Protein AF-A0AA45XR64-F1 (afdb_monomer)

Mean predicted aligned error: 21.66 Å

Radius of gyration: 37.08 Å; Cα contacts (8 Å, |Δi|>4): 61; chains: 1; bounding box: 99×30×112 Å

pLDDT: mean 70.77, std 19.97, range [34.47, 96.5]

Secondary structure (DSSP, 8-state):
-----------------S-------TT--HHHHHHHHHHHHHHHHHHHTSPPHHHHHHHHHHHHHHTT--HHHHHT---------------------PPP-EE-SS-TT-EE-SSSSPPHHHHHHHHTT--GGGGBPTTSS-------------------

Solvent-accessible surface area (backbone atoms only — not comparable to full-atom values): 11061 Å² total; per-residue (Å²): 137,90,87,84,86,83,83,85,90,85,77,85,94,75,86,79,96,68,81,81,79,82,75,77,65,89,84,49,50,74,69,52,48,52,51,49,52,53,52,51,49,52,51,48,50,58,62,66,70,48,76,57,66,69,60,55,50,51,52,52,44,55,50,29,48,75,74,74,40,54,56,64,72,74,71,58,70,82,82,80,73,92,72,76,95,71,73,76,81,71,75,83,67,69,83,66,86,68,65,62,40,30,40,41,89,92,41,85,84,49,64,38,53,86,69,81,81,81,53,68,73,60,52,52,44,40,73,72,74,42,60,75,74,80,28,45,42,90,91,74,68,84,80,83,77,75,69,85,74,83,85,75,77,89,85,89,87,81,92,132

Foldseek 3Di:
DDDDDDDDDDDDPDDDDPPPPDDPPVPDDPVRVVVVVVVVVVVVCVVVPDDPPVVVVVVVQVVCVVVVHGVCVVVDDDDPDDDDDDPDDPPPPDPPPQDFQFADPVDRVDTHSPDDDDDPRLVVVVVVVDDSLVRGDPPRDDPPPPDPDPPDDDDDDDDD

Structure (mmCIF, N/CA/C/O backbone):
data_AF-A0AA45XR64-F1
#
_entry.id   AF-A0AA45XR64-F1
#
loop_
_atom_site.group_PDB
_atom_site.id
_atom_site.type_symbol
_atom_site.label_atom_id
_atom_site.label_alt_id
_atom_site.label_comp_id
_atom_site.label_asym_id
_atom_site.label_entity_id
_atom_site.label_seq_id
_atom_site.pdbx_PDB_ins_code
_atom_site.Cartn_x
_atom_site.Cartn_y
_atom_site.Cartn_z
_atom_site.occupancy
_atom_site.B_iso_or_equiv
_atom_site.auth_seq_id
_atom_site.auth_comp_id
_atom_site.auth_asym_id
_atom_site.auth_atom_id
_atom_site.pdbx_PDB_model_num
ATOM 1 N N . MET A 1 1 ? -6.797 -12.768 -57.123 1.00 40.56 1 MET A N 1
ATOM 2 C CA . MET A 1 1 ? -5.920 -11.772 -56.473 1.00 40.56 1 MET A CA 1
ATOM 3 C C . MET A 1 1 ? -6.693 -11.170 -55.313 1.00 40.56 1 MET A C 1
ATOM 5 O O . MET A 1 1 ? -7.805 -10.713 -55.535 1.00 40.56 1 MET A O 1
ATOM 9 N N . ALA A 1 2 ? -6.176 -11.290 -54.094 1.00 41.59 2 ALA A N 1
ATOM 10 C CA . ALA A 1 2 ? -6.809 -10.785 -52.882 1.00 41.59 2 ALA A CA 1
ATOM 11 C C . ALA A 1 2 ? -6.479 -9.300 -52.686 1.00 41.59 2 ALA A C 1
ATOM 13 O O . ALA A 1 2 ? -5.317 -8.932 -52.817 1.00 41.59 2 ALA A O 1
ATOM 14 N N . ASP A 1 3 ? -7.470 -8.498 -52.305 1.00 41.78 3 ASP A N 1
ATOM 15 C CA . ASP A 1 3 ? -7.241 -7.233 -51.611 1.00 41.78 3 ASP A CA 1
ATOM 16 C C . ASP A 1 3 ? -8.189 -7.177 -50.401 1.00 41.78 3 ASP A C 1
ATOM 18 O O . ASP A 1 3 ? -9.406 -7.346 -50.525 1.00 41.78 3 ASP A O 1
ATOM 22 N N . ARG A 1 4 ? -7.603 -7.085 -49.207 1.00 46.38 4 ARG A N 1
ATOM 23 C CA . ARG A 1 4 ? -8.269 -7.032 -47.901 1.00 46.38 4 ARG A CA 1
ATOM 24 C C . ARG A 1 4 ? -7.510 -6.047 -47.018 1.00 46.38 4 ARG A C 1
ATOM 26 O O . ARG A 1 4 ? -6.315 -6.215 -46.807 1.00 46.38 4 ARG A O 1
ATOM 33 N N . GLY A 1 5 ? -8.275 -5.182 -46.352 1.00 43.31 5 GLY A N 1
ATOM 34 C CA . GLY A 1 5 ? -7.855 -4.377 -45.201 1.00 43.31 5 GLY A CA 1
ATOM 35 C C . GLY A 1 5 ? -7.500 -2.955 -45.621 1.00 43.31 5 GLY A C 1
ATOM 36 O O . GLY A 1 5 ? -6.757 -2.766 -46.563 1.00 43.31 5 GLY A O 1
ATOM 37 N N . ILE A 1 6 ? -7.987 -1.898 -44.972 1.00 47.50 6 ILE A N 1
ATOM 38 C CA . ILE A 1 6 ? -7.920 -1.709 -43.521 1.00 47.50 6 ILE A CA 1
ATOM 39 C C . ILE A 1 6 ? -9.147 -0.921 -43.021 1.00 47.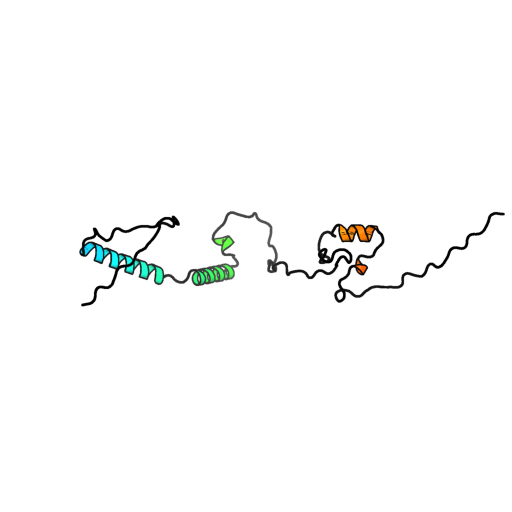50 6 ILE A C 1
ATOM 41 O O . ILE A 1 6 ? -9.486 0.146 -43.529 1.00 47.50 6 ILE A O 1
ATOM 45 N N . HIS A 1 7 ? -9.803 -1.457 -41.989 1.00 42.22 7 HIS A N 1
ATOM 46 C CA . HIS A 1 7 ? -10.858 -0.801 -41.218 1.00 42.22 7 HIS A CA 1
ATOM 47 C C . HIS A 1 7 ? -10.274 0.172 -40.172 1.00 42.22 7 HIS A C 1
ATOM 49 O O . HIS A 1 7 ? -9.453 -0.219 -39.354 1.00 42.22 7 HIS A O 1
ATOM 55 N N . ARG A 1 8 ? -10.760 1.420 -40.213 1.00 45.78 8 ARG A N 1
ATOM 56 C CA . ARG A 1 8 ? -11.300 2.283 -39.133 1.00 45.78 8 ARG A CA 1
ATOM 57 C C . ARG A 1 8 ? -10.864 2.093 -37.650 1.00 45.78 8 ARG A C 1
ATOM 59 O O . ARG A 1 8 ? -11.015 1.015 -37.092 1.00 45.78 8 ARG A O 1
ATOM 66 N N . LEU A 1 9 ? -10.686 3.260 -37.001 1.00 42.00 9 LEU A N 1
ATOM 67 C CA . LEU A 1 9 ? -10.907 3.632 -35.578 1.00 42.00 9 LEU A CA 1
ATOM 68 C C . LEU A 1 9 ? -9.763 3.455 -34.566 1.00 42.00 9 LEU A C 1
ATOM 70 O O . LEU A 1 9 ? -9.459 2.343 -34.168 1.00 42.00 9 LEU A O 1
ATOM 74 N N . THR A 1 10 ? -9.321 4.592 -34.016 1.00 46.41 10 THR A N 1
ATOM 75 C CA . THR A 1 10 ? -9.193 4.912 -32.570 1.00 46.41 10 THR A CA 1
ATOM 76 C C . THR A 1 10 ? -8.842 6.408 -32.508 1.00 46.41 10 THR A C 1
ATOM 78 O O . THR A 1 10 ? -7.912 6.819 -33.184 1.00 46.41 10 THR A O 1
ATOM 81 N N . GLY A 1 11 ? -9.554 7.325 -31.855 1.00 40.84 11 GLY A N 1
ATOM 82 C CA . GLY A 1 11 ? -10.379 7.227 -30.654 1.00 40.84 11 GLY A CA 1
ATOM 83 C C . GLY A 1 11 ? -9.741 8.124 -29.587 1.00 40.84 11 GLY A C 1
ATOM 84 O O . GLY A 1 11 ? -8.687 7.768 -29.081 1.00 40.84 11 GLY A O 1
ATOM 85 N N . ASN A 1 12 ? -10.353 9.289 -29.331 1.00 47.81 12 ASN A N 1
ATOM 86 C CA . ASN A 1 12 ? -10.145 10.225 -28.211 1.00 47.81 12 ASN A CA 1
ATOM 87 C C . ASN A 1 12 ? -9.019 9.883 -27.215 1.00 47.81 12 ASN A C 1
ATOM 89 O O . ASN A 1 12 ? -9.213 9.072 -26.311 1.00 47.81 12 ASN A O 1
ATOM 93 N N . GLN A 1 13 ? -7.897 10.596 -27.323 1.00 47.03 13 GLN A N 1
ATOM 94 C CA . GLN A 1 13 ? -6.827 10.638 -26.320 1.00 47.03 13 GLN A CA 1
ATOM 95 C C . GLN A 1 13 ? -7.047 11.823 -25.372 1.00 47.03 13 GLN A C 1
ATOM 97 O O . GLN A 1 13 ? -6.220 12.716 -25.263 1.00 47.03 13 GLN A O 1
ATOM 102 N N . ASP A 1 14 ? -8.183 11.827 -24.690 1.00 49.09 14 ASP A N 1
ATOM 103 C CA . ASP A 1 14 ? -8.390 12.654 -23.509 1.00 49.09 14 ASP A CA 1
ATOM 104 C C . ASP A 1 14 ? -9.048 11.753 -22.488 1.00 49.09 14 ASP A C 1
ATOM 106 O O . ASP A 1 14 ? -10.213 11.410 -22.658 1.00 49.09 14 ASP A O 1
ATOM 110 N N . LEU A 1 15 ? -8.278 11.313 -21.489 1.00 43.56 15 LEU A N 1
ATOM 111 C CA . LEU A 1 15 ? -8.739 11.014 -20.135 1.00 43.56 15 LEU A CA 1
ATOM 112 C C . LEU A 1 15 ? -7.538 10.596 -19.260 1.00 43.56 15 LEU A C 1
ATOM 114 O O . LEU A 1 15 ? -6.955 9.529 -19.432 1.00 43.56 15 LEU A O 1
ATOM 118 N N . LEU A 1 16 ? -7.291 11.427 -18.239 1.00 34.47 16 LEU A N 1
ATOM 119 C CA . LEU A 1 16 ? -6.515 11.195 -17.009 1.00 34.47 16 LEU A CA 1
ATOM 120 C C . LEU A 1 16 ? -5.025 11.589 -17.027 1.00 34.47 16 LEU A C 1
ATOM 122 O O . LEU A 1 16 ? -4.128 10.841 -17.402 1.00 34.47 16 LEU A O 1
ATOM 126 N N . THR A 1 17 ? -4.782 12.764 -16.443 1.00 51.62 17 THR A N 1
ATOM 127 C CA . THR A 1 17 ? -3.516 13.356 -15.987 1.00 51.62 17 THR A CA 1
ATOM 128 C C . THR A 1 17 ? -2.812 12.537 -14.891 1.00 51.62 17 THR A C 1
ATOM 130 O O . THR A 1 17 ? -2.519 13.026 -13.800 1.00 51.62 17 THR A O 1
ATOM 133 N N . LEU A 1 18 ? -2.466 11.280 -15.174 1.00 43.66 18 LEU A N 1
ATOM 134 C CA . LEU A 1 18 ? -1.499 10.518 -14.382 1.00 43.66 18 LEU A CA 1
ATOM 135 C C . LEU A 1 18 ? -0.133 10.589 -15.064 1.00 43.66 18 LEU A C 1
ATOM 137 O O . LEU A 1 18 ? 0.251 9.665 -15.766 1.00 43.66 18 LEU A O 1
ATOM 141 N N . ARG A 1 19 ? 0.584 11.706 -14.864 1.00 61.72 19 ARG A N 1
ATOM 142 C CA . ARG A 1 19 ? 2.017 11.887 -15.183 1.00 61.72 19 ARG A CA 1
ATOM 143 C C . ARG A 1 19 ? 2.465 11.073 -16.410 1.00 61.72 19 ARG A C 1
ATOM 145 O O . ARG A 1 19 ? 3.360 10.234 -16.318 1.00 61.72 19 ARG A O 1
ATOM 152 N N . SER A 1 20 ? 1.798 11.305 -17.537 1.00 57.44 20 SER A N 1
ATOM 153 C CA . SER A 1 20 ? 2.167 10.761 -18.836 1.00 57.44 20 SER A CA 1
ATOM 154 C C . SER A 1 20 ? 3.465 11.445 -19.256 1.00 57.44 20 SER A C 1
ATOM 156 O O . SER A 1 20 ? 3.459 12.532 -19.826 1.00 57.44 20 SER A O 1
ATOM 158 N N . MET A 1 21 ? 4.596 10.862 -18.865 1.00 72.06 21 MET A N 1
ATOM 159 C CA . MET A 1 21 ? 5.899 11.242 -19.403 1.00 72.06 21 MET A CA 1
ATOM 160 C C . MET A 1 21 ? 6.035 10.552 -20.756 1.00 72.06 21 MET A C 1
ATOM 162 O O . MET A 1 21 ? 6.470 9.403 -20.827 1.00 72.06 21 MET A O 1
ATOM 166 N N . THR A 1 22 ? 5.590 11.229 -21.809 1.00 73.50 22 THR A N 1
ATOM 167 C CA . THR A 1 22 ? 5.814 10.793 -23.188 1.00 73.50 22 THR A CA 1
ATOM 168 C C . THR A 1 22 ? 7.303 10.955 -23.487 1.00 73.50 22 THR A C 1
ATOM 170 O O . THR A 1 22 ? 7.840 12.050 -23.350 1.00 73.50 22 THR A O 1
ATOM 173 N N . ILE A 1 23 ? 7.992 9.855 -23.798 1.00 79.50 23 ILE A N 1
ATOM 174 C CA . ILE A 1 23 ? 9.382 9.878 -24.268 1.00 79.50 23 ILE A CA 1
ATOM 175 C C . ILE A 1 23 ? 9.315 9.730 -25.788 1.00 79.50 23 ILE A C 1
ATOM 177 O O . ILE A 1 23 ? 8.871 8.687 -26.269 1.00 79.50 23 ILE A O 1
ATOM 181 N N . ASP A 1 24 ? 9.723 10.762 -26.528 1.00 84.38 24 ASP A N 1
ATOM 182 C CA . ASP A 1 24 ? 9.700 10.772 -27.995 1.00 84.38 24 ASP A CA 1
ATOM 183 C C . ASP A 1 24 ? 10.808 9.872 -28.558 1.00 84.38 24 ASP A C 1
ATOM 185 O O . ASP A 1 24 ? 11.967 10.266 -28.675 1.00 84.38 24 ASP A O 1
ATOM 189 N N . VAL A 1 25 ? 10.456 8.627 -28.881 1.00 85.75 25 VAL A N 1
ATOM 190 C CA . VAL A 1 25 ? 11.410 7.611 -29.357 1.00 85.75 25 VAL A CA 1
ATOM 191 C C . VAL A 1 25 ? 11.756 7.725 -30.843 1.00 85.75 25 VAL A C 1
ATOM 193 O O . VAL A 1 25 ? 12.783 7.200 -31.261 1.00 85.75 25 VAL A O 1
ATOM 196 N N . GLU A 1 26 ? 10.933 8.415 -31.639 1.00 86.25 26 GLU A N 1
ATOM 197 C CA . GLU A 1 26 ? 11.086 8.513 -33.102 1.00 86.25 26 GLU A CA 1
ATOM 198 C C . GLU A 1 26 ? 12.298 9.350 -33.531 1.00 86.25 26 GLU A C 1
ATOM 200 O O . GLU A 1 26 ? 12.860 9.134 -34.602 1.00 86.25 26 GLU A O 1
ATOM 205 N N . HIS A 1 27 ? 12.729 10.280 -32.677 1.00 90.06 27 HIS A N 1
ATOM 206 C CA . HIS A 1 27 ? 13.852 11.179 -32.943 1.00 90.06 27 HIS A CA 1
ATOM 207 C C . HIS A 1 27 ? 15.161 10.746 -32.262 1.00 90.06 27 HIS A C 1
ATOM 209 O O . HIS A 1 27 ? 16.161 11.456 -32.363 1.00 90.06 27 HIS A O 1
ATOM 215 N N . LEU A 1 28 ? 15.179 9.595 -31.579 1.00 90.19 28 LEU A N 1
ATOM 216 C CA . LEU A 1 28 ? 16.379 9.073 -30.922 1.00 90.19 28 LEU A CA 1
ATOM 217 C C . LEU A 1 28 ? 17.250 8.294 -31.912 1.00 90.19 28 LEU A C 1
ATOM 219 O O . LEU A 1 28 ? 16.771 7.444 -32.664 1.00 90.19 28 LEU A O 1
ATOM 223 N N . SER A 1 29 ? 18.561 8.524 -31.869 1.00 94.06 29 SER A N 1
ATOM 224 C CA . SER A 1 29 ? 19.519 7.699 -32.607 1.00 94.06 29 SER A CA 1
ATOM 225 C C . SER A 1 29 ? 19.565 6.270 -32.053 1.00 94.06 29 SER A C 1
ATOM 227 O O . SER A 1 29 ? 19.257 6.020 -30.887 1.00 94.06 29 SER A O 1
ATOM 229 N N . LEU A 1 30 ? 20.048 5.309 -32.850 1.00 91.69 30 LEU A N 1
ATOM 230 C CA . LEU A 1 30 ? 20.222 3.915 -32.407 1.00 91.69 30 LEU A CA 1
ATOM 231 C C . LEU A 1 30 ? 21.056 3.804 -31.116 1.00 91.69 30 LEU A C 1
ATOM 233 O O . LEU A 1 30 ? 20.777 2.972 -30.252 1.00 91.69 30 LEU A O 1
ATOM 237 N N . ARG A 1 31 ? 22.069 4.666 -30.957 1.00 94.81 31 ARG A N 1
ATOM 238 C CA . ARG A 1 31 ? 22.894 4.724 -29.743 1.00 94.81 31 ARG A CA 1
ATOM 239 C C . ARG A 1 31 ? 22.079 5.171 -28.528 1.00 94.81 31 ARG A C 1
ATOM 241 O O . ARG A 1 31 ? 22.221 4.579 -27.460 1.00 94.81 31 ARG A O 1
ATOM 248 N N . GLU A 1 32 ? 21.243 6.191 -28.683 1.00 92.75 32 GLU A N 1
ATOM 249 C CA . GLU A 1 32 ? 20.397 6.720 -27.608 1.00 92.75 32 GLU A CA 1
ATOM 250 C C . GLU A 1 32 ? 19.262 5.758 -27.253 1.00 92.75 32 GLU A C 1
ATOM 252 O O . GLU A 1 32 ? 18.989 5.557 -26.072 1.00 92.75 32 GLU A O 1
ATOM 257 N N . LEU A 1 33 ? 18.672 5.085 -28.244 1.00 93.06 33 LEU A N 1
ATOM 258 C CA . LEU A 1 33 ? 17.683 4.026 -28.030 1.00 93.06 33 LEU A CA 1
ATOM 259 C C . LEU A 1 33 ? 18.267 2.877 -27.200 1.00 93.06 33 LEU A C 1
ATOM 261 O O . LEU A 1 33 ? 17.673 2.464 -26.205 1.00 93.06 33 LEU A O 1
ATOM 265 N N . ASN A 1 34 ? 19.467 2.406 -27.543 1.00 95.31 34 ASN A N 1
ATOM 266 C CA . ASN A 1 34 ? 20.142 1.353 -26.781 1.00 95.31 34 ASN A CA 1
ATOM 267 C C . ASN A 1 34 ? 20.491 1.799 -25.350 1.00 95.31 34 ASN A C 1
ATOM 269 O O . ASN A 1 34 ? 20.334 1.028 -24.397 1.00 95.31 34 ASN A O 1
ATOM 273 N N . ALA A 1 35 ? 20.929 3.050 -25.178 1.00 94.31 35 ALA A N 1
ATOM 274 C CA . ALA A 1 35 ? 21.184 3.620 -23.858 1.00 94.31 35 ALA A CA 1
ATOM 275 C C . ALA A 1 35 ? 19.897 3.705 -23.018 1.00 94.31 35 ALA A C 1
ATOM 277 O O . ALA A 1 35 ? 19.909 3.357 -21.835 1.00 94.31 35 ALA A O 1
ATOM 278 N N . LEU A 1 36 ? 18.777 4.101 -23.632 1.00 93.56 36 LEU A N 1
ATOM 279 C CA . LEU A 1 36 ? 17.473 4.192 -22.981 1.00 93.56 36 LEU A CA 1
ATOM 280 C C . LEU A 1 36 ? 16.968 2.819 -22.526 1.00 93.56 36 LEU A C 1
ATOM 282 O O . LEU A 1 36 ? 16.540 2.682 -21.380 1.00 93.56 36 LEU A O 1
ATOM 286 N N . VAL A 1 37 ? 17.062 1.799 -23.384 1.00 94.06 37 VAL A N 1
ATOM 287 C CA . VAL A 1 37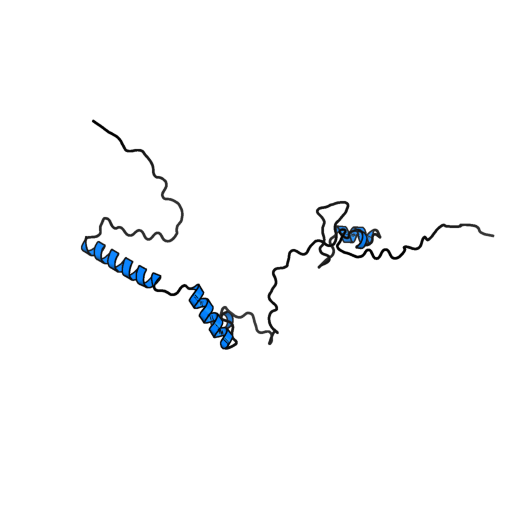 ? 16.697 0.415 -23.038 1.00 94.06 37 VAL A CA 1
ATOM 288 C C . VAL A 1 37 ? 17.527 -0.071 -21.853 1.00 94.06 37 VAL A C 1
ATOM 290 O O . VAL A 1 37 ? 16.971 -0.528 -20.855 1.00 94.06 37 VAL A O 1
ATOM 293 N N . THR A 1 38 ? 18.845 0.128 -21.905 1.00 96.50 38 THR A N 1
ATOM 294 C CA . THR A 1 38 ? 19.756 -0.276 -20.825 1.00 96.50 38 THR A CA 1
ATOM 295 C C . THR A 1 38 ? 19.393 0.401 -19.500 1.00 96.50 38 THR A C 1
ATOM 297 O O . THR A 1 38 ? 19.274 -0.255 -18.463 1.00 96.50 38 THR A O 1
ATOM 300 N N . ALA A 1 39 ? 19.169 1.717 -19.516 1.00 93.75 39 ALA A N 1
ATOM 301 C CA . ALA A 1 39 ? 18.793 2.470 -18.323 1.00 93.75 39 ALA A CA 1
ATOM 302 C C . ALA A 1 39 ? 17.419 2.040 -17.774 1.00 93.75 39 ALA A C 1
ATOM 304 O O . ALA A 1 39 ? 17.240 1.914 -16.557 1.00 93.75 39 ALA A O 1
ATOM 305 N N . ALA A 1 40 ? 16.450 1.776 -18.656 1.00 93.81 40 ALA A N 1
ATOM 306 C CA . ALA A 1 40 ? 15.121 1.306 -18.280 1.00 93.81 40 ALA A CA 1
ATOM 307 C C . ALA A 1 40 ? 15.176 -0.079 -17.619 1.00 93.81 40 ALA A C 1
ATOM 309 O O . ALA A 1 40 ? 14.550 -0.293 -16.577 1.00 93.81 40 ALA A O 1
ATOM 310 N N . GLU A 1 41 ? 15.965 -1.002 -18.169 1.00 95.44 41 GLU A N 1
ATOM 311 C CA . GLU A 1 41 ? 16.170 -2.335 -17.603 1.00 95.44 41 GLU A CA 1
ATOM 312 C C . GLU A 1 41 ? 16.871 -2.282 -16.247 1.00 95.44 41 GLU A C 1
ATOM 314 O O . GLU A 1 41 ? 16.398 -2.904 -15.294 1.00 95.44 41 GLU A O 1
ATOM 319 N N . GLN A 1 42 ? 17.925 -1.474 -16.106 1.00 95.19 42 GLN A N 1
ATOM 320 C CA . GLN A 1 42 ? 18.587 -1.248 -14.818 1.00 95.19 42 GLN A CA 1
ATOM 321 C C . GLN A 1 42 ? 17.607 -0.694 -13.779 1.00 95.19 42 GLN A C 1
ATOM 323 O O . GLN A 1 42 ? 17.531 -1.187 -12.650 1.00 95.19 42 GLN A O 1
ATOM 328 N N . ARG A 1 43 ? 16.793 0.302 -14.155 1.00 94.88 43 ARG A N 1
ATOM 329 C CA . ARG A 1 43 ? 15.775 0.865 -13.263 1.00 94.88 43 ARG A CA 1
ATOM 330 C C . ARG A 1 43 ? 14.734 -0.179 -12.875 1.00 94.88 43 ARG A C 1
ATOM 332 O O . ARG A 1 43 ? 14.377 -0.267 -11.698 1.00 94.88 43 ARG A O 1
ATOM 339 N N . ARG A 1 44 ? 14.262 -0.978 -13.833 1.00 94.31 44 ARG A N 1
ATOM 340 C CA . ARG A 1 44 ? 13.325 -2.079 -13.591 1.00 94.31 44 ARG A CA 1
ATOM 341 C C . ARG A 1 44 ? 13.928 -3.105 -12.640 1.00 94.31 44 ARG A C 1
ATOM 343 O O . ARG A 1 44 ? 13.256 -3.473 -11.682 1.00 94.31 44 ARG A O 1
ATOM 350 N N . ALA A 1 45 ? 15.176 -3.516 -12.848 1.00 92.94 45 ALA A N 1
ATOM 351 C CA . ALA A 1 45 ? 15.876 -4.457 -11.981 1.00 92.94 45 ALA A CA 1
ATOM 352 C C . ALA A 1 45 ? 16.006 -3.909 -10.553 1.00 92.94 45 ALA A C 1
ATOM 354 O O . ALA A 1 45 ? 15.693 -4.614 -9.595 1.00 92.94 45 ALA A O 1
ATOM 355 N N . LEU A 1 46 ? 16.362 -2.631 -10.395 1.00 91.69 46 LEU A N 1
ATOM 356 C CA . LEU A 1 46 ? 16.443 -1.977 -9.086 1.00 91.69 46 LEU A CA 1
ATOM 357 C C . LEU A 1 46 ? 15.093 -1.910 -8.373 1.00 91.69 46 LEU A C 1
ATOM 359 O O . LEU A 1 46 ? 15.037 -2.082 -7.159 1.00 91.69 46 LEU A O 1
ATOM 363 N N . VAL A 1 47 ? 14.008 -1.640 -9.100 1.00 92.31 47 VAL A N 1
ATOM 364 C CA . VAL A 1 47 ? 12.655 -1.594 -8.530 1.00 92.31 47 VAL A CA 1
ATOM 365 C C . VAL A 1 47 ? 12.157 -3.001 -8.197 1.00 92.31 47 VAL A C 1
ATOM 367 O O . VAL A 1 47 ? 11.596 -3.196 -7.121 1.00 92.31 47 VAL A O 1
ATOM 370 N N . ALA A 1 48 ? 12.413 -3.982 -9.063 1.00 89.94 48 ALA A N 1
ATOM 371 C CA . ALA A 1 48 ? 12.027 -5.379 -8.876 1.00 89.94 48 ALA A CA 1
ATOM 372 C C . ALA A 1 48 ? 12.796 -6.060 -7.734 1.00 89.94 48 ALA A C 1
ATOM 374 O O . ALA A 1 48 ? 12.226 -6.866 -7.004 1.00 89.94 48 ALA A O 1
ATOM 375 N N . SER A 1 49 ? 14.064 -5.696 -7.530 1.00 89.19 49 SER A N 1
ATOM 376 C CA . SER A 1 49 ? 14.910 -6.239 -6.455 1.00 89.19 49 SER A CA 1
ATOM 377 C C . SER A 1 49 ? 14.529 -5.714 -5.067 1.00 89.19 49 SER A C 1
ATOM 379 O O . SER A 1 49 ? 15.030 -6.204 -4.051 1.00 89.19 49 SER A O 1
ATOM 381 N N . ARG A 1 50 ? 13.642 -4.710 -4.979 1.00 92.12 50 ARG A N 1
ATOM 382 C CA . ARG A 1 50 ? 13.160 -4.219 -3.686 1.00 92.12 50 ARG A CA 1
ATOM 383 C C . ARG A 1 50 ? 12.310 -5.289 -3.026 1.00 92.12 50 ARG A C 1
ATOM 385 O O . ARG A 1 50 ? 11.365 -5.816 -3.606 1.00 92.12 50 ARG A O 1
ATOM 392 N N . ARG A 1 51 ? 12.596 -5.548 -1.751 1.00 89.25 51 ARG A N 1
ATOM 393 C CA . ARG A 1 51 ? 11.726 -6.391 -0.929 1.00 89.25 51 ARG A CA 1
ATOM 394 C C . ARG A 1 51 ? 10.310 -5.799 -0.930 1.00 89.25 51 ARG A C 1
ATOM 396 O O . ARG A 1 51 ? 10.179 -4.580 -0.779 1.00 89.25 51 ARG A O 1
ATOM 403 N N . PRO A 1 52 ? 9.257 -6.629 -1.038 1.00 91.56 52 PRO A N 1
ATOM 404 C CA . PRO A 1 52 ? 7.889 -6.140 -0.993 1.00 91.56 52 PRO A CA 1
ATOM 405 C C . PRO A 1 52 ? 7.663 -5.289 0.257 1.00 91.56 52 PRO A C 1
ATOM 407 O O . PRO A 1 52 ? 7.987 -5.713 1.371 1.00 91.56 52 PRO A O 1
ATOM 410 N N . VAL A 1 53 ? 7.077 -4.102 0.082 1.00 90.31 53 VAL A N 1
ATOM 411 C CA . VAL A 1 53 ? 6.869 -3.123 1.166 1.00 90.31 53 VAL A CA 1
ATOM 412 C C . VAL A 1 53 ? 6.132 -3.748 2.353 1.00 90.31 53 VAL A C 1
ATOM 414 O O . VAL A 1 53 ? 6.439 -3.442 3.501 1.00 90.31 53 VAL A O 1
ATOM 417 N N . ALA A 1 54 ? 5.212 -4.683 2.099 1.00 90.69 54 ALA A N 1
ATOM 418 C CA . ALA A 1 54 ? 4.502 -5.416 3.144 1.00 90.69 54 ALA A CA 1
ATOM 419 C C . ALA A 1 54 ? 5.438 -6.234 4.052 1.00 90.69 54 ALA A C 1
ATOM 421 O O . ALA A 1 54 ? 5.256 -6.241 5.267 1.00 90.69 54 ALA A O 1
ATOM 422 N N . VAL A 1 55 ? 6.449 -6.900 3.487 1.00 93.50 55 VAL A N 1
ATOM 423 C CA . VAL A 1 55 ? 7.416 -7.704 4.253 1.00 93.50 55 VAL A CA 1
ATOM 424 C C . VAL A 1 55 ? 8.303 -6.797 5.099 1.00 93.50 55 VAL A C 1
ATOM 426 O O . VAL A 1 55 ? 8.510 -7.071 6.279 1.00 93.50 55 VAL A O 1
ATOM 429 N N . VAL A 1 56 ? 8.787 -5.696 4.519 1.00 94.88 56 VAL A N 1
ATOM 430 C CA . VAL A 1 56 ? 9.599 -4.703 5.238 1.00 94.88 56 VAL A CA 1
ATOM 431 C C . VAL A 1 56 ? 8.796 -4.084 6.380 1.00 94.88 56 VAL A C 1
ATOM 433 O O . VAL A 1 56 ? 9.260 -4.076 7.515 1.00 94.88 56 VAL A O 1
ATOM 436 N N . ARG A 1 57 ? 7.552 -3.666 6.112 1.00 93.50 57 ARG A N 1
ATOM 437 C CA . ARG A 1 57 ? 6.655 -3.090 7.119 1.00 93.50 57 ARG A CA 1
ATOM 438 C C . ARG A 1 57 ? 6.403 -4.053 8.276 1.00 93.50 57 ARG A C 1
ATOM 440 O O . ARG A 1 57 ? 6.515 -3.648 9.424 1.00 93.50 57 ARG A O 1
ATOM 447 N N . ARG A 1 58 ? 6.123 -5.332 7.998 1.00 94.19 58 ARG A N 1
ATOM 448 C CA . ARG A 1 58 ? 5.951 -6.349 9.052 1.00 94.19 58 ARG A CA 1
ATOM 449 C C . ARG A 1 58 ? 7.201 -6.498 9.915 1.00 94.19 58 ARG A C 1
ATOM 451 O O . ARG A 1 58 ? 7.074 -6.566 11.129 1.00 94.19 58 ARG A O 1
ATOM 458 N N . LYS A 1 59 ? 8.390 -6.539 9.303 1.00 95.56 59 LYS A N 1
ATOM 459 C CA . LYS A 1 59 ? 9.656 -6.655 10.042 1.00 95.56 59 LYS A CA 1
ATOM 460 C C . LYS A 1 59 ? 9.904 -5.449 10.939 1.00 95.56 59 LYS A C 1
ATOM 462 O O . LYS A 1 59 ? 10.254 -5.635 12.095 1.00 95.56 59 LYS A O 1
ATOM 467 N N . LEU A 1 60 ? 9.678 -4.243 10.422 1.00 95.00 60 LEU A N 1
ATOM 468 C CA . LEU A 1 60 ? 9.819 -3.024 11.210 1.00 95.00 60 LEU A CA 1
ATOM 469 C C . LEU A 1 60 ? 8.832 -3.029 12.390 1.00 95.00 60 LEU A C 1
ATOM 471 O O . LEU A 1 60 ? 9.248 -2.774 13.514 1.00 95.00 60 LEU A O 1
ATOM 475 N N . ILE A 1 61 ? 7.556 -3.374 12.166 1.00 93.56 61 ILE A N 1
ATOM 476 C CA . ILE A 1 61 ? 6.547 -3.441 13.241 1.00 93.56 61 ILE A CA 1
ATOM 477 C C . ILE A 1 61 ? 6.922 -4.474 14.297 1.00 93.56 61 ILE A C 1
ATOM 479 O O . ILE A 1 61 ? 6.857 -4.188 15.488 1.00 93.56 61 ILE A O 1
ATOM 483 N N . ALA A 1 62 ? 7.344 -5.663 13.870 1.00 94.50 62 ALA A N 1
ATOM 484 C CA . ALA A 1 62 ? 7.776 -6.703 14.791 1.00 94.50 62 ALA A CA 1
ATOM 485 C C . ALA A 1 62 ? 8.998 -6.270 15.615 1.00 94.50 62 ALA A C 1
ATOM 487 O O . ALA A 1 62 ? 9.077 -6.612 16.790 1.00 94.50 62 ALA A O 1
ATOM 488 N N . PHE A 1 63 ? 9.932 -5.528 15.017 1.00 95.81 63 PHE A N 1
ATOM 489 C CA . PHE A 1 63 ? 11.113 -5.020 15.710 1.00 95.81 63 PHE A CA 1
ATOM 490 C C . PHE A 1 63 ? 10.757 -3.924 16.722 1.00 95.81 63 PHE A C 1
ATOM 492 O O . PHE A 1 63 ? 11.153 -4.015 17.877 1.00 95.81 63 PHE A O 1
ATOM 499 N N . ALA A 1 64 ? 9.937 -2.947 16.330 1.00 94.06 64 ALA A N 1
ATOM 500 C CA . ALA A 1 64 ? 9.451 -1.917 17.247 1.00 94.06 64 ALA A CA 1
ATOM 501 C C . ALA A 1 64 ? 8.733 -2.538 18.458 1.00 94.06 64 ALA A C 1
ATOM 503 O O . ALA A 1 64 ? 9.040 -2.201 19.600 1.00 94.06 64 ALA A O 1
ATOM 504 N N . ALA A 1 65 ? 7.870 -3.531 18.214 1.00 93.00 65 ALA A N 1
ATOM 505 C CA . ALA A 1 65 ? 7.152 -4.238 19.269 1.00 93.00 65 ALA A CA 1
ATOM 506 C C . ALA A 1 65 ? 8.081 -5.019 20.215 1.00 93.00 65 ALA A C 1
ATOM 508 O O . ALA A 1 65 ? 7.803 -5.085 21.410 1.00 93.00 65 ALA A O 1
ATOM 509 N N . GLN A 1 66 ? 9.190 -5.582 19.715 1.00 94.12 66 GLN A N 1
ATOM 510 C CA . GLN A 1 66 ? 10.213 -6.217 20.564 1.00 94.12 66 GLN A CA 1
ATOM 511 C C . GLN A 1 66 ? 10.882 -5.212 21.502 1.00 94.12 66 GLN A C 1
ATOM 513 O O . GLN A 1 66 ? 11.204 -5.552 22.635 1.00 94.12 66 GLN A O 1
ATOM 518 N N . CYS A 1 67 ? 11.048 -3.972 21.047 1.00 93.25 67 CYS A N 1
ATOM 519 C CA . CYS A 1 67 ? 11.562 -2.878 21.860 1.00 93.25 67 CYS A CA 1
ATOM 520 C C . CYS A 1 67 ? 10.481 -2.211 22.732 1.00 93.25 67 CYS A C 1
ATOM 522 O O . CYS A 1 67 ? 10.797 -1.281 23.464 1.00 93.25 67 CYS A O 1
ATOM 524 N N . GLY A 1 68 ? 9.225 -2.670 22.671 1.00 92.81 68 GLY A N 1
ATOM 525 C CA . GLY A 1 68 ? 8.115 -2.116 23.451 1.00 92.81 68 GLY A CA 1
ATOM 526 C C . GLY A 1 68 ? 7.494 -0.839 22.878 1.00 92.81 68 GLY A C 1
ATOM 527 O O . GLY A 1 68 ? 6.716 -0.198 23.578 1.00 92.81 68 GLY A O 1
ATOM 528 N N . TYR A 1 69 ? 7.795 -0.494 21.625 1.00 92.81 69 TYR A N 1
ATOM 529 C CA . TYR A 1 69 ? 7.280 0.695 20.942 1.00 92.81 69 TYR A CA 1
ATOM 530 C C . TYR A 1 69 ? 6.343 0.323 19.791 1.00 92.81 69 TYR A C 1
ATOM 532 O O . TYR A 1 69 ? 6.439 -0.758 19.200 1.00 92.81 69 TYR A O 1
ATOM 540 N N . THR A 1 70 ? 5.455 1.242 19.421 1.00 91.31 70 THR A N 1
ATOM 541 C CA . THR A 1 70 ? 4.730 1.155 18.144 1.00 91.31 70 THR A CA 1
ATOM 542 C C . THR A 1 70 ? 5.498 1.877 17.036 1.00 91.31 70 THR A C 1
ATOM 544 O O . THR A 1 70 ? 6.329 2.747 17.287 1.00 91.31 70 THR A O 1
ATOM 547 N N . ILE A 1 71 ? 5.267 1.513 15.772 1.00 90.56 71 ILE A N 1
ATOM 548 C CA . ILE A 1 71 ? 5.930 2.204 14.651 1.00 90.56 71 ILE A CA 1
ATOM 549 C C . ILE A 1 71 ? 5.466 3.645 14.531 1.00 90.56 71 ILE A C 1
ATOM 551 O O . ILE A 1 71 ? 6.237 4.512 14.133 1.00 90.56 71 ILE A O 1
ATOM 555 N N . GLU A 1 72 ? 4.215 3.891 14.878 1.00 87.50 72 GLU A N 1
ATOM 556 C CA . GLU A 1 72 ? 3.588 5.198 14.877 1.00 87.50 72 GLU A CA 1
ATOM 557 C C . GLU A 1 72 ? 4.278 6.144 15.876 1.00 87.50 72 GLU A C 1
ATOM 559 O O . GLU A 1 72 ? 4.525 7.301 15.540 1.00 87.50 72 GLU A O 1
ATOM 564 N N . GLU A 1 73 ? 4.682 5.632 17.045 1.00 85.75 73 GLU A N 1
ATOM 565 C CA . GLU A 1 73 ? 5.495 6.364 18.030 1.00 85.75 73 GLU A CA 1
ATOM 566 C C . GLU A 1 73 ? 6.907 6.681 17.512 1.00 85.75 73 GLU A C 1
ATOM 568 O O . GLU A 1 73 ? 7.432 7.756 17.790 1.00 85.75 73 GLU A O 1
ATOM 573 N N . LEU A 1 74 ? 7.522 5.773 16.743 1.00 85.50 74 LEU A N 1
ATOM 574 C CA . LEU A 1 74 ? 8.898 5.928 16.248 1.00 85.50 74 LEU A CA 1
ATOM 575 C C . LEU A 1 74 ? 9.012 6.820 15.005 1.00 85.50 74 LEU A C 1
ATOM 577 O O . LEU A 1 74 ? 10.001 7.530 14.846 1.00 85.50 74 LEU A O 1
ATOM 581 N N . ILE A 1 75 ? 8.040 6.748 14.091 1.00 86.19 75 ILE A N 1
ATOM 582 C CA . ILE A 1 75 ? 8.064 7.484 12.813 1.00 86.19 75 ILE A CA 1
ATOM 583 C C . ILE A 1 75 ? 7.440 8.878 12.960 1.00 86.19 75 ILE A C 1
ATOM 585 O O . ILE A 1 75 ? 7.617 9.716 12.080 1.00 86.19 75 ILE A O 1
ATOM 589 N N . GLY A 1 76 ? 6.772 9.155 14.085 1.00 67.19 76 GLY A N 1
ATOM 590 C CA . GLY A 1 76 ? 6.325 10.493 14.444 1.00 67.19 76 GLY A CA 1
ATOM 591 C C . GLY A 1 76 ? 5.349 11.078 13.426 1.00 67.19 76 GLY A C 1
ATOM 592 O O . GLY A 1 76 ? 5.704 11.923 12.611 1.00 67.19 76 GLY A O 1
ATOM 593 N N . THR A 1 77 ? 4.078 10.693 13.505 1.00 56.72 77 THR A N 1
ATOM 594 C CA . THR A 1 77 ? 3.014 11.623 13.104 1.00 56.72 77 THR A CA 1
ATOM 595 C C . THR A 1 77 ? 2.678 12.456 14.333 1.00 56.72 77 THR A C 1
ATOM 597 O O . THR A 1 77 ? 2.474 11.873 15.392 1.00 56.72 77 THR A O 1
ATOM 600 N N . ALA A 1 78 ? 2.681 13.783 14.200 1.00 49.00 78 ALA A N 1
ATOM 601 C CA . ALA A 1 78 ? 2.472 14.780 15.256 1.00 49.00 78 ALA A CA 1
ATOM 602 C C . ALA A 1 78 ? 1.520 14.356 16.410 1.00 49.00 78 ALA A C 1
ATOM 604 O O . ALA A 1 78 ? 0.545 13.634 16.189 1.00 49.00 78 ALA A O 1
ATOM 605 N N . PRO A 1 79 ? 1.791 14.823 17.643 1.00 47.53 79 PRO A N 1
ATOM 606 C CA . PRO A 1 79 ? 1.335 14.195 18.875 1.00 47.53 79 PRO A CA 1
ATOM 607 C C . PRO A 1 79 ? -0.174 14.348 19.067 1.00 47.53 79 PRO A C 1
ATOM 609 O O . PRO A 1 79 ? -0.680 15.458 19.205 1.00 47.53 79 PRO A O 1
ATOM 612 N N . THR A 1 80 ? -0.896 13.235 19.193 1.00 45.69 80 THR A N 1
ATOM 613 C CA . THR A 1 80 ? -2.029 13.229 20.122 1.00 45.69 80 THR A CA 1
ATOM 614 C C . THR A 1 80 ? -1.447 13.107 21.519 1.00 45.69 80 THR A C 1
ATOM 616 O O . THR A 1 80 ? -0.824 12.103 21.856 1.00 45.69 80 THR A O 1
ATOM 619 N N . GLU A 1 81 ? -1.591 14.202 22.251 1.00 42.81 81 GLU A N 1
ATOM 620 C CA . GLU A 1 81 ? -1.157 14.478 23.611 1.00 42.81 81 GLU A CA 1
ATOM 621 C C . GLU A 1 81 ? -1.169 13.276 24.565 1.00 42.81 81 GLU A C 1
ATOM 623 O O . GLU A 1 81 ? -2.016 12.383 24.519 1.00 42.81 81 GLU A O 1
ATOM 628 N N . ALA A 1 82 ? -0.206 13.315 25.483 1.00 53.44 82 ALA A N 1
ATOM 629 C CA . ALA A 1 82 ? -0.060 12.403 26.597 1.00 53.44 82 ALA A CA 1
ATOM 630 C C . ALA A 1 82 ? -1.381 12.166 27.349 1.00 53.44 82 ALA A C 1
ATOM 632 O O . ALA A 1 82 ? -2.019 13.092 27.843 1.00 53.44 82 ALA A O 1
ATOM 633 N N . THR A 1 83 ? -1.737 10.899 27.555 1.00 43.03 83 THR A N 1
ATOM 634 C CA . THR A 1 83 ? -2.540 10.490 28.713 1.00 43.03 83 THR A CA 1
ATOM 635 C C . THR A 1 83 ? -2.129 9.084 29.138 1.00 43.03 83 THR A C 1
ATOM 637 O O . THR A 1 83 ? -2.677 8.123 28.615 1.00 43.03 83 THR A O 1
ATOM 640 N N . ALA A 1 84 ? -1.209 9.009 30.115 1.00 49.00 84 ALA A N 1
ATOM 641 C CA . ALA A 1 84 ? -0.990 7.905 31.071 1.00 49.00 84 ALA A CA 1
ATOM 642 C C . ALA A 1 84 ? -0.753 6.478 30.492 1.00 49.00 84 ALA A C 1
ATOM 644 O O . ALA A 1 84 ? -1.050 6.204 29.335 1.00 49.00 84 ALA A O 1
ATOM 645 N N . PRO A 1 85 ? -0.213 5.505 31.260 1.00 49.19 85 PRO A N 1
ATOM 646 C CA . PRO A 1 85 ? -0.064 4.136 30.767 1.00 49.19 85 PRO A CA 1
ATOM 647 C C . PRO A 1 85 ? -1.447 3.474 30.654 1.00 49.19 85 PRO A C 1
ATOM 649 O O . PRO A 1 85 ? -1.942 2.816 31.573 1.00 49.19 85 PRO A O 1
ATOM 652 N N . ALA A 1 86 ? -2.106 3.678 29.515 1.00 48.44 86 ALA A N 1
ATOM 653 C CA . ALA A 1 86 ? -3.373 3.055 29.194 1.00 48.44 86 ALA A CA 1
ATOM 654 C C . ALA A 1 86 ? -3.131 1.568 28.916 1.00 48.44 86 ALA A C 1
ATOM 656 O O . ALA A 1 86 ? -2.553 1.167 27.905 1.00 48.44 86 ALA A O 1
ATOM 657 N N . ARG A 1 87 ? -3.586 0.743 29.862 1.00 54.44 87 ARG A N 1
ATOM 658 C CA . ARG A 1 87 ? -3.802 -0.700 29.717 1.00 54.44 87 ARG A CA 1
ATOM 659 C C . ARG A 1 87 ? -4.218 -1.033 28.282 1.00 54.44 87 ARG A C 1
ATOM 661 O O . ARG A 1 87 ? -5.190 -0.460 27.799 1.00 54.44 87 ARG A O 1
ATOM 668 N N . LYS A 1 88 ? -3.485 -1.973 27.665 1.00 47.91 88 LYS A N 1
ATOM 669 C CA . LYS A 1 88 ? -3.780 -2.708 26.418 1.00 47.91 88 LYS A CA 1
ATOM 670 C C . LYS A 1 88 ? -5.073 -2.240 25.731 1.00 47.91 88 LYS A C 1
ATOM 672 O O . LYS A 1 88 ? -6.145 -2.546 26.264 1.00 47.91 88 LYS A O 1
ATOM 677 N N . PRO A 1 89 ? -5.029 -1.607 24.543 1.00 42.41 89 PRO A N 1
ATOM 678 C CA . PRO A 1 89 ? -6.249 -1.376 23.794 1.00 42.41 89 PRO A CA 1
ATOM 679 C C . PRO A 1 89 ? -6.84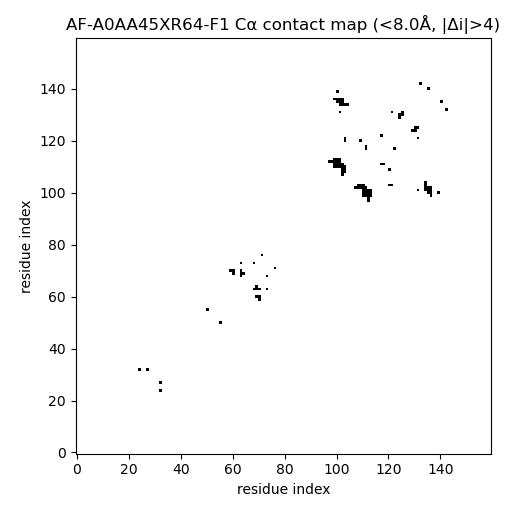1 -2.744 23.452 1.00 42.41 89 PRO A C 1
ATOM 681 O O . PRO A 1 89 ? -6.345 -3.468 22.588 1.00 42.41 89 PRO A O 1
ATOM 684 N N . ALA A 1 90 ? -7.891 -3.129 24.182 1.00 52.84 90 ALA A N 1
ATOM 685 C CA . ALA A 1 90 ? -8.754 -4.220 23.784 1.00 52.84 90 ALA A CA 1
ATOM 686 C C . ALA A 1 90 ? -9.154 -3.911 22.347 1.00 52.84 90 ALA A C 1
ATOM 688 O O . ALA A 1 90 ? -9.711 -2.842 22.084 1.00 52.84 90 ALA A O 1
ATOM 689 N N . ALA A 1 91 ? -8.774 -4.809 21.432 1.00 49.22 91 ALA A N 1
ATOM 690 C CA . ALA A 1 91 ? -9.027 -4.694 20.009 1.00 49.22 91 ALA A CA 1
ATOM 691 C C . ALA A 1 91 ? -10.379 -4.019 19.794 1.00 49.22 91 ALA A C 1
ATOM 693 O O . ALA A 1 91 ? -11.398 -4.523 20.282 1.00 49.22 91 ALA A O 1
ATOM 694 N N . ARG A 1 92 ? -10.378 -2.863 19.118 1.00 48.22 92 ARG A N 1
ATOM 695 C CA . ARG A 1 92 ? -11.592 -2.152 18.722 1.00 48.22 92 ARG A CA 1
ATOM 696 C C . ARG A 1 92 ? -12.341 -3.073 17.770 1.00 48.22 92 ARG A C 1
ATOM 698 O O . ARG A 1 92 ? -12.186 -3.017 16.553 1.00 48.22 92 ARG A O 1
ATOM 705 N N . ARG A 1 93 ? -13.102 -4.001 18.349 1.00 52.12 93 ARG A N 1
ATOM 706 C CA . ARG A 1 93 ? -14.023 -4.873 17.644 1.00 52.12 93 ARG A CA 1
ATOM 707 C C . ARG A 1 93 ? -14.919 -3.919 16.875 1.00 52.12 93 ARG A C 1
ATOM 709 O O . ARG A 1 93 ? -15.558 -3.057 17.481 1.00 52.12 93 ARG A O 1
ATOM 716 N N . LYS A 1 94 ? -14.920 -4.048 15.544 1.00 51.19 94 LYS A N 1
ATOM 717 C CA . LYS A 1 94 ? -15.951 -3.459 14.680 1.00 51.19 94 LYS A CA 1
ATOM 718 C C . LYS A 1 94 ? -17.281 -3.616 15.425 1.00 51.19 94 LYS A C 1
ATOM 720 O O . LYS A 1 94 ? -17.492 -4.724 15.930 1.00 51.19 94 LYS A O 1
ATOM 725 N N . PRO A 1 95 ? -18.127 -2.578 15.577 1.00 44.22 95 PRO A N 1
ATOM 726 C CA . PRO A 1 95 ? -19.411 -2.756 16.237 1.00 44.22 95 PRO A CA 1
ATOM 727 C C . PRO A 1 95 ? -20.135 -3.863 15.477 1.00 44.22 95 PRO A C 1
ATOM 729 O O . PRO A 1 95 ? -20.559 -3.680 14.337 1.00 44.22 95 PRO A O 1
ATOM 732 N N . GLY A 1 96 ? -20.155 -5.059 16.071 1.00 48.91 96 GLY A N 1
ATOM 733 C CA . GLY A 1 96 ? -20.857 -6.194 15.507 1.00 48.91 96 GLY A CA 1
ATOM 734 C C . GLY A 1 96 ? -22.286 -5.735 15.304 1.00 48.91 96 GLY A C 1
ATOM 735 O O . GLY A 1 96 ? -22.816 -5.022 16.156 1.00 48.91 96 GLY A O 1
ATOM 736 N N . LYS A 1 97 ? -22.874 -6.071 14.159 1.00 52.38 97 LYS A N 1
ATOM 737 C CA . LYS A 1 97 ? -24.267 -5.770 13.839 1.00 52.38 97 LYS A CA 1
ATOM 738 C C . LYS A 1 97 ? -25.130 -6.281 14.998 1.00 52.38 97 LYS A C 1
ATOM 740 O O . LYS A 1 97 ? -25.370 -7.480 15.103 1.00 52.38 97 LYS A O 1
ATOM 745 N N . VAL A 1 98 ? -25.485 -5.402 15.937 1.00 59.72 98 VAL A N 1
ATOM 746 C CA . VAL A 1 98 ? -26.176 -5.816 17.159 1.00 59.72 98 VAL A CA 1
ATOM 747 C C . VAL A 1 98 ? -27.587 -6.173 16.732 1.00 59.72 98 VAL A C 1
ATOM 749 O O . VAL A 1 98 ? -28.297 -5.321 16.195 1.00 59.72 98 VAL A O 1
ATOM 752 N N . ALA A 1 99 ? -27.966 -7.436 16.918 1.00 64.94 99 ALA A N 1
ATOM 753 C CA . ALA A 1 99 ? -29.311 -7.891 16.614 1.00 64.94 99 ALA A CA 1
ATOM 754 C C . ALA A 1 99 ? -30.328 -7.004 17.351 1.00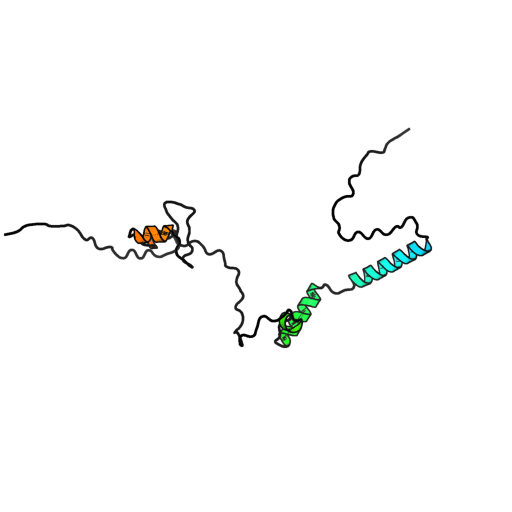 64.94 99 ALA A C 1
ATOM 756 O O . ALA A 1 99 ? -30.150 -6.670 18.526 1.00 64.94 99 ALA A O 1
ATOM 757 N N . ALA A 1 100 ? -31.373 -6.582 16.641 1.00 73.50 100 ALA A N 1
ATOM 758 C CA . ALA A 1 100 ? -32.482 -5.869 17.249 1.00 73.50 100 ALA A CA 1
ATOM 759 C C . ALA A 1 100 ? -33.114 -6.748 18.334 1.00 73.50 100 ALA A C 1
ATOM 761 O O . ALA A 1 100 ? -33.455 -7.896 18.070 1.00 73.50 100 ALA A O 1
ATOM 762 N N . LYS A 1 101 ? -33.262 -6.213 19.546 1.00 80.06 101 LYS A N 1
ATOM 763 C CA . LYS A 1 101 ? -33.903 -6.901 20.671 1.00 80.06 101 LYS A CA 1
ATOM 764 C C . LYS A 1 101 ? -35.386 -6.543 20.770 1.00 80.06 101 LYS A C 1
ATOM 766 O O . LYS A 1 101 ? -36.187 -7.376 21.180 1.00 80.06 101 LYS A O 1
ATOM 771 N N . TYR A 1 102 ? -35.741 -5.333 20.339 1.00 82.75 102 TYR A N 1
ATOM 772 C CA . TYR A 1 102 ? -37.096 -4.795 20.363 1.00 82.75 102 TYR A CA 1
ATOM 773 C C . TYR A 1 102 ? -37.557 -4.394 18.958 1.00 82.75 102 TYR A C 1
ATOM 775 O O . TYR A 1 102 ? -36.761 -3.860 18.177 1.00 82.75 102 TYR A O 1
ATOM 783 N N . ARG A 1 103 ? -38.837 -4.612 18.650 1.00 83.62 103 ARG A N 1
ATOM 784 C CA . ARG A 1 103 ? -39.487 -4.266 17.381 1.00 83.62 103 ARG A CA 1
ATOM 785 C C . ARG A 1 103 ? -40.880 -3.698 17.627 1.00 83.62 103 ARG A C 1
ATOM 787 O O . ARG A 1 103 ? -41.631 -4.214 18.447 1.00 83.62 103 ARG A O 1
ATOM 794 N N . ASP A 1 104 ? -41.222 -2.659 16.880 1.00 82.75 104 ASP A N 1
AT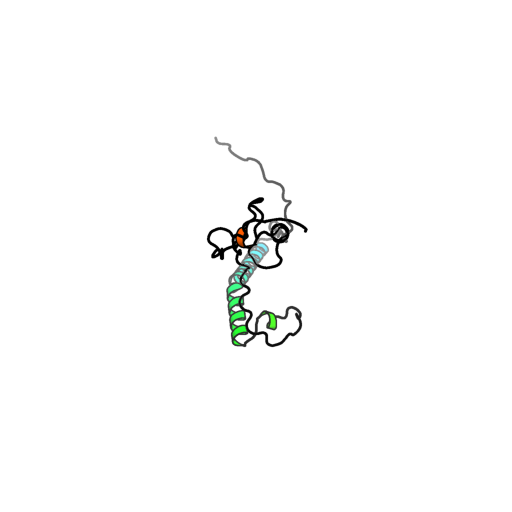OM 795 C CA . ASP A 1 104 ? -42.555 -2.066 16.915 1.00 82.75 104 ASP A CA 1
ATOM 796 C C . ASP A 1 104 ? -43.574 -2.942 16.148 1.00 82.75 104 ASP A C 1
ATOM 798 O O . ASP A 1 104 ? -43.313 -3.276 14.984 1.00 82.75 104 ASP A O 1
ATOM 802 N N . PRO A 1 105 ? -44.721 -3.324 16.747 1.00 77.06 105 PRO A N 1
ATOM 803 C CA . PRO A 1 105 ? -45.794 -4.029 16.046 1.00 77.06 105 PRO A CA 1
ATOM 804 C C . PRO A 1 105 ? -46.441 -3.187 14.941 1.00 77.06 105 PRO A C 1
ATOM 806 O O . PRO A 1 105 ? -46.843 -3.753 13.926 1.00 77.06 105 PRO A O 1
ATOM 809 N N . ASP A 1 106 ? -46.489 -1.860 15.097 1.00 79.69 106 ASP A N 1
ATOM 810 C CA . ASP A 1 106 ? -47.168 -0.970 14.144 1.00 79.69 106 ASP A CA 1
ATOM 811 C C . ASP A 1 106 ? -46.268 -0.659 12.943 1.00 79.69 106 ASP A C 1
ATOM 813 O O . ASP A 1 106 ? -46.734 -0.499 11.816 1.00 79.69 106 ASP A O 1
ATOM 817 N N . ASN A 1 107 ? -44.948 -0.618 13.160 1.00 79.00 107 ASN A N 1
ATOM 818 C CA . ASN A 1 107 ? -43.975 -0.402 12.099 1.00 79.00 107 ASN A CA 1
ATOM 819 C C . ASN A 1 107 ? -42.778 -1.346 12.214 1.00 79.00 107 ASN A C 1
ATOM 821 O O . ASN A 1 107 ? -41.787 -1.099 12.898 1.00 79.00 107 ASN A O 1
ATOM 825 N N . LYS A 1 108 ? -42.819 -2.396 11.398 1.00 74.38 108 LYS A N 1
ATOM 826 C CA . LYS A 1 108 ? -41.809 -3.453 11.303 1.00 74.38 108 LYS A CA 1
ATOM 827 C C . LYS A 1 108 ? -40.376 -2.984 11.000 1.00 74.38 108 LYS A C 1
ATOM 829 O O . LYS A 1 108 ? -39.474 -3.813 11.160 1.00 74.38 108 LYS A O 1
ATOM 834 N N . ARG A 1 109 ? -40.167 -1.737 10.547 1.00 77.19 109 ARG A N 1
ATOM 835 C CA . ARG A 1 109 ? -38.846 -1.118 10.301 1.00 77.19 109 ARG A CA 1
ATOM 836 C C . ARG A 1 109 ? -38.240 -0.480 11.555 1.00 77.19 109 ARG A C 1
ATOM 838 O O . ARG A 1 109 ? -37.025 -0.311 11.623 1.00 77.19 109 ARG A O 1
ATOM 845 N N . ASN A 1 110 ? -39.060 -0.165 12.554 1.00 81.88 110 ASN A N 1
ATOM 846 C CA . ASN A 1 110 ? -38.614 0.399 13.819 1.00 81.88 110 ASN A CA 1
ATOM 847 C C . ASN A 1 110 ? -38.089 -0.718 14.722 1.00 81.88 110 ASN A C 1
ATOM 849 O O . ASN A 1 110 ? -38.847 -1.515 15.278 1.00 81.88 110 ASN A O 1
ATOM 853 N N . THR A 1 111 ? -36.768 -0.777 14.861 1.00 84.12 111 THR A N 1
ATOM 854 C CA . THR A 1 111 ? -36.091 -1.773 15.693 1.00 84.12 111 THR A CA 1
ATOM 855 C C . THR A 1 111 ? -35.079 -1.128 16.620 1.00 84.12 111 THR A C 1
ATOM 857 O O . THR A 1 111 ? -34.454 -0.131 16.262 1.00 84.12 111 THR A O 1
ATOM 860 N N . TRP A 1 112 ? -34.881 -1.712 17.798 1.00 84.75 112 TRP A N 1
ATOM 861 C CA . TRP A 1 112 ? -33.908 -1.230 18.769 1.00 84.75 112 TRP A CA 1
ATOM 862 C C . TRP A 1 112 ? -33.124 -2.385 19.380 1.00 84.75 112 TRP A C 1
ATOM 864 O O . TRP A 1 112 ? -33.685 -3.404 19.773 1.00 84.75 112 TRP A O 1
ATOM 874 N N . SER A 1 113 ? -31.806 -2.238 19.470 1.00 79.38 113 SER A N 1
ATOM 875 C CA . SER A 1 113 ? -30.901 -3.268 19.994 1.00 79.38 113 SER A CA 1
ATOM 876 C C . SER A 1 113 ? -30.854 -3.326 21.527 1.00 79.38 113 SER A C 1
ATOM 878 O O . SER A 1 113 ? -30.161 -4.173 22.086 1.00 79.38 113 SER A O 1
ATOM 880 N N . GLY A 1 114 ? -31.567 -2.430 22.222 1.00 79.50 114 GLY A N 1
ATOM 881 C CA . GLY A 1 114 ? -31.502 -2.298 23.681 1.00 79.50 114 GLY A CA 1
ATOM 882 C C . GLY A 1 114 ? -30.219 -1.631 24.187 1.00 79.50 114 GLY A C 1
ATOM 883 O O . GLY A 1 114 ? -29.955 -1.650 25.385 1.00 79.50 114 GLY A O 1
ATOM 884 N N . ARG A 1 115 ? -29.400 -1.066 23.288 1.00 73.69 115 ARG A N 1
ATOM 885 C CA . ARG A 1 115 ? -28.201 -0.286 23.623 1.00 73.69 115 ARG A CA 1
ATOM 886 C C . ARG A 1 115 ? -28.398 1.177 23.219 1.00 73.69 115 ARG A C 1
ATOM 888 O O . ARG A 1 115 ? -28.922 1.455 22.142 1.00 73.69 115 ARG A O 1
ATOM 895 N N . GLY A 1 116 ? -27.930 2.101 24.056 1.00 75.81 116 GLY A N 1
ATOM 896 C CA . GLY A 1 116 ? -28.001 3.545 23.805 1.00 75.81 116 GLY A CA 1
ATOM 897 C C . GLY A 1 116 ? -29.363 4.166 24.131 1.00 75.81 116 GLY A C 1
ATOM 898 O O . GLY A 1 116 ? -30.159 3.594 24.870 1.00 75.81 116 GLY A O 1
ATOM 899 N N . ARG A 1 117 ? -29.624 5.366 23.601 1.00 79.69 117 ARG A N 1
ATOM 900 C CA . ARG A 1 117 ? -30.862 6.117 23.857 1.00 79.69 117 ARG A CA 1
ATOM 901 C C . ARG A 1 117 ? -32.079 5.378 23.291 1.00 79.69 117 ARG A C 1
ATOM 903 O O . ARG A 1 117 ? -32.065 4.953 22.137 1.00 79.69 117 ARG A O 1
ATOM 910 N N . MET A 1 118 ? -33.135 5.268 24.096 1.00 82.38 118 MET A N 1
ATOM 911 C CA . MET A 1 118 ? -34.403 4.670 23.676 1.00 82.38 118 MET A CA 1
ATOM 912 C C . MET A 1 118 ? -35.022 5.477 22.516 1.00 82.38 118 MET A C 1
ATOM 914 O O . MET A 1 118 ? -35.075 6.710 22.592 1.00 82.38 118 MET A O 1
ATOM 918 N N . PRO A 1 119 ? -35.481 4.822 21.435 1.00 87.06 119 PRO A N 1
ATOM 919 C CA . PRO A 1 119 ? -36.092 5.512 20.308 1.00 87.06 119 PRO A CA 1
ATOM 920 C C . PRO A 1 119 ? -37.481 6.047 20.662 1.00 87.06 119 PRO A C 1
ATOM 922 O O . PRO A 1 119 ? -38.161 5.540 21.556 1.00 87.06 119 PRO A O 1
ATOM 925 N N . ARG A 1 120 ? -37.916 7.064 19.912 1.00 85.50 120 ARG A N 1
ATOM 926 C CA . ARG A 1 120 ? -39.156 7.806 20.172 1.00 85.50 120 ARG A CA 1
ATOM 927 C C . ARG A 1 120 ? -40.398 6.907 20.216 1.00 85.50 120 ARG A C 1
ATOM 929 O O . ARG A 1 120 ? -41.176 7.026 21.152 1.00 85.50 120 ARG A O 1
ATOM 936 N N . TRP A 1 121 ? -40.507 5.948 19.294 1.00 86.56 121 TRP A N 1
ATOM 937 C CA . TRP A 1 121 ? -41.634 5.008 19.225 1.00 86.56 121 TRP A CA 1
ATOM 938 C C . TRP A 1 121 ? -41.770 4.137 20.486 1.00 86.56 121 TRP A C 1
ATOM 940 O O . TRP A 1 121 ? -42.876 3.911 20.971 1.00 86.56 121 TRP A O 1
ATOM 950 N N . LEU A 1 122 ? -40.650 3.676 21.057 1.00 82.94 122 LEU A N 1
ATOM 951 C CA . LEU A 1 122 ? -40.666 2.851 22.267 1.00 82.94 122 LEU A CA 1
ATOM 952 C C . LEU A 1 122 ? -40.926 3.714 23.506 1.00 82.94 122 LEU A C 1
ATOM 954 O O . LEU A 1 122 ? -41.656 3.302 24.405 1.00 82.94 122 LEU A O 1
ATOM 958 N N . ALA A 1 123 ? -40.386 4.936 23.525 1.00 84.25 123 ALA A N 1
ATOM 959 C CA . ALA A 1 123 ? -40.627 5.905 24.587 1.00 84.25 123 ALA A CA 1
ATOM 960 C C . ALA A 1 123 ? -42.101 6.324 24.673 1.00 84.25 123 ALA A C 1
ATOM 962 O O . ALA A 1 123 ? -42.654 6.370 25.767 1.00 84.25 123 ALA A O 1
ATOM 963 N N . GLU A 1 124 ? -42.746 6.598 23.539 1.00 85.00 124 GLU A N 1
ATOM 964 C CA . GLU A 1 124 ? -44.169 6.948 23.475 1.00 85.00 124 GLU A CA 1
ATOM 965 C C . GLU A 1 124 ? -45.037 5.780 23.960 1.00 85.00 124 GLU A C 1
ATOM 967 O O . GLU A 1 124 ? -45.855 5.955 24.858 1.00 85.00 124 GLU A O 1
ATOM 972 N N . LYS A 1 125 ? -44.784 4.554 23.490 1.00 81.00 125 LYS A N 1
ATOM 973 C CA . LYS A 1 125 ? -45.536 3.365 23.934 1.00 81.00 125 LYS A CA 1
ATOM 974 C C . LYS A 1 125 ? -45.351 3.061 25.421 1.00 81.00 125 LYS A C 1
ATOM 976 O O . LYS A 1 125 ? -46.317 2.707 26.092 1.00 81.00 125 LYS A O 1
ATOM 981 N N . THR A 1 126 ? -44.146 3.272 25.947 1.00 82.69 126 THR A N 1
ATOM 982 C CA . THR A 1 126 ? -43.878 3.135 27.387 1.00 82.69 126 THR A CA 1
ATOM 983 C C . THR A 1 126 ? -44.611 4.208 28.197 1.00 82.69 126 THR A C 1
ATOM 985 O O . THR A 1 126 ? -45.170 3.909 29.248 1.00 82.69 126 THR A O 1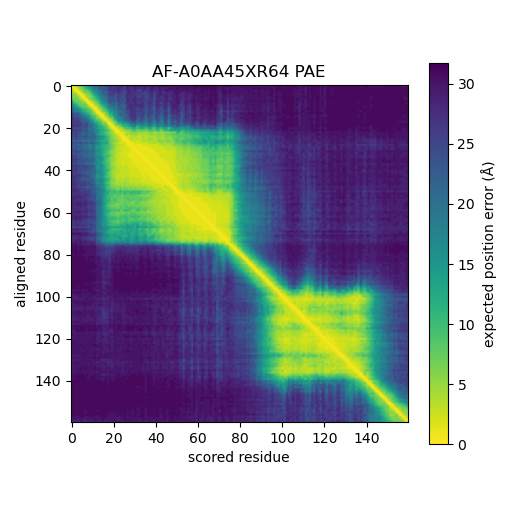
ATOM 988 N N . LYS A 1 127 ? -44.694 5.448 27.690 1.00 82.25 127 LYS A N 1
ATOM 989 C CA . LYS A 1 127 ? -45.500 6.518 28.307 1.00 82.25 127 LYS A CA 1
ATOM 990 C C . LYS A 1 127 ? -46.999 6.214 28.300 1.00 82.25 127 LYS A C 1
ATOM 992 O O . LYS A 1 127 ? -47.688 6.589 29.238 1.00 82.25 127 LYS A O 1
ATOM 997 N N . HIS A 1 128 ? -47.491 5.499 27.291 1.00 77.25 128 HIS A N 1
ATOM 998 C CA . HIS A 1 128 ? -48.874 5.017 27.226 1.00 77.25 128 HIS A CA 1
ATOM 999 C C . HIS A 1 128 ? -49.141 3.775 28.103 1.00 77.25 128 HIS A C 1
ATOM 1001 O O . HIS A 1 128 ? -50.174 3.128 27.952 1.00 77.25 128 HIS A O 1
ATOM 1007 N N . GLY A 1 129 ? -48.227 3.428 29.018 1.00 76.31 129 GLY A N 1
ATOM 1008 C CA . GLY A 1 129 ? -48.414 2.361 30.005 1.00 76.31 129 GLY A CA 1
ATOM 1009 C C . GLY A 1 129 ? -48.093 0.950 29.506 1.00 76.31 129 GLY A C 1
ATOM 1010 O O . GLY A 1 129 ? -48.377 -0.016 30.209 1.00 76.31 129 GLY A O 1
ATOM 1011 N N . ARG A 1 130 ? -47.502 0.800 28.311 1.00 76.12 130 ARG A N 1
ATOM 1012 C CA . ARG A 1 130 ? -47.066 -0.506 27.781 1.00 76.12 130 ARG A CA 1
ATOM 1013 C C . ARG A 1 130 ? -45.667 -0.840 28.283 1.00 76.12 130 ARG A C 1
ATOM 1015 O O . ARG A 1 130 ? -44.819 0.043 28.402 1.00 76.12 130 ARG A O 1
ATOM 1022 N N . SER A 1 131 ? -45.395 -2.114 28.545 1.00 78.44 131 SER A N 1
ATOM 1023 C CA . SER A 1 131 ? -44.067 -2.518 28.991 1.00 78.44 131 SER A CA 1
ATOM 1024 C C . SER A 1 131 ? -43.115 -2.600 27.795 1.00 78.44 131 SER A C 1
ATOM 1026 O O . SER A 1 131 ? -43.489 -3.134 26.749 1.00 78.44 131 SER A O 1
ATOM 1028 N N . PRO A 1 132 ? -41.846 -2.171 27.923 1.00 74.31 132 PRO A N 1
ATOM 1029 C CA . PRO A 1 132 ? -40.825 -2.437 26.911 1.00 74.31 132 PRO A CA 1
ATOM 1030 C C . PRO A 1 132 ? -40.688 -3.931 26.576 1.00 74.31 132 PRO A C 1
ATOM 1032 O O . PRO A 1 132 ? -40.270 -4.277 25.472 1.00 74.31 132 PRO A O 1
ATOM 1035 N N . ALA A 1 133 ? -41.053 -4.818 27.511 1.00 75.25 133 ALA A N 1
ATOM 1036 C CA . ALA A 1 133 ? -41.044 -6.264 27.316 1.00 75.25 133 ALA A CA 1
ATOM 1037 C C . ALA A 1 133 ? -42.040 -6.743 26.242 1.00 75.25 133 ALA A C 1
ATOM 1039 O O . ALA A 1 133 ? -41.753 -7.724 25.561 1.00 75.25 133 ALA A O 1
ATOM 1040 N N . ASP A 1 134 ? -43.145 -6.023 26.028 1.00 76.50 134 ASP A N 1
ATOM 1041 C CA . ASP A 1 134 ? -44.170 -6.371 25.029 1.00 76.50 134 ASP A CA 1
ATOM 1042 C C . ASP A 1 134 ? -43.666 -6.193 23.588 1.00 76.50 134 ASP A C 1
ATOM 1044 O O . ASP A 1 134 ? -44.236 -6.724 22.638 1.00 76.50 134 ASP A O 1
ATOM 1048 N N . PHE A 1 135 ? -42.575 -5.442 23.421 1.00 79.31 135 PHE A N 1
ATOM 1049 C CA . PHE A 1 135 ? -41.953 -5.153 22.132 1.00 79.31 135 PHE A CA 1
ATOM 1050 C C . PHE A 1 135 ? -40.732 -6.031 21.861 1.00 79.31 135 PHE A C 1
ATOM 1052 O O . PHE A 1 135 ? -40.015 -5.788 20.891 1.00 79.31 135 PHE A O 1
ATOM 1059 N N . LEU A 1 136 ? -40.448 -7.023 22.711 1.00 82.19 136 LEU A N 1
ATOM 1060 C CA . LEU A 1 136 ? -39.341 -7.953 22.506 1.00 82.19 136 LEU A CA 1
ATOM 1061 C C . LEU A 1 136 ? -39.597 -8.838 21.284 1.00 82.19 136 LEU A C 1
ATOM 1063 O O . LEU A 1 136 ? -40.677 -9.398 21.112 1.00 82.19 136 LEU A O 1
ATOM 1067 N N . ILE A 1 137 ? -38.574 -9.006 20.447 1.00 80.75 137 ILE A N 1
ATOM 1068 C CA . ILE A 1 137 ? -38.643 -9.974 19.351 1.00 80.75 137 ILE A CA 1
ATOM 1069 C C . ILE A 1 137 ? -38.689 -11.390 19.963 1.00 80.75 137 ILE A C 1
ATOM 1071 O O . ILE A 1 137 ? -37.836 -11.705 20.806 1.00 80.75 137 ILE A O 1
ATOM 1075 N N . PRO A 1 138 ? -39.650 -12.246 19.558 1.00 68.25 138 PRO A N 1
ATOM 1076 C CA . PRO A 1 138 ? -39.759 -13.613 20.061 1.00 68.25 138 PRO A CA 1
ATOM 1077 C C . PRO A 1 138 ? -38.431 -14.372 19.924 1.00 68.25 138 PRO A C 1
ATOM 1079 O O . PRO A 1 138 ? -37.821 -14.370 18.856 1.00 68.25 138 PRO A O 1
ATOM 1082 N N . GLY A 1 139 ? -37.967 -14.989 21.017 1.00 64.38 139 GLY A N 1
ATOM 1083 C CA . GLY A 1 139 ? -36.701 -15.737 21.072 1.00 64.38 139 GLY A CA 1
ATOM 1084 C C . GLY A 1 139 ? -35.501 -15.002 21.694 1.00 64.38 139 GLY A C 1
ATOM 1085 O O . GLY A 1 139 ? -34.451 -15.617 21.851 1.00 64.38 139 GLY A O 1
ATOM 1086 N N . LEU A 1 140 ? -35.631 -13.724 22.093 1.00 60.47 140 LEU A N 1
ATOM 1087 C CA . LEU A 1 140 ? -34.525 -12.916 22.659 1.00 60.47 140 LEU A CA 1
ATOM 1088 C C . LEU A 1 140 ? -34.708 -12.464 24.127 1.00 60.47 140 LEU A C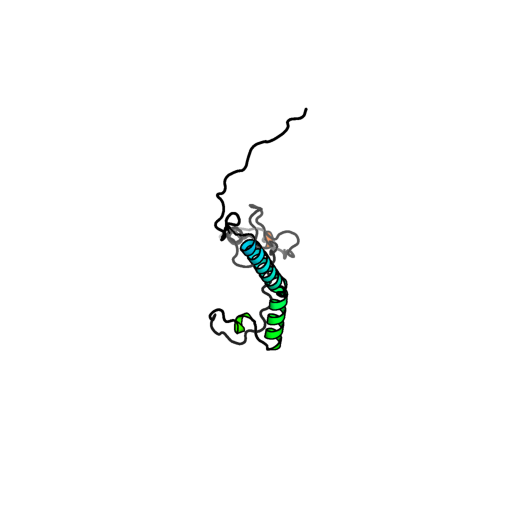 1
ATOM 1090 O O . LEU A 1 140 ? -33.872 -11.724 24.658 1.00 60.47 140 LEU A O 1
ATOM 1094 N N . GLY A 1 141 ? -35.761 -12.904 24.820 1.00 51.81 141 GLY A N 1
ATOM 1095 C CA . GLY A 1 141 ? -35.975 -12.604 26.239 1.00 51.81 141 GLY A CA 1
ATOM 1096 C C . GLY A 1 141 ? -36.969 -13.555 26.898 1.00 51.81 141 GLY A C 1
ATOM 1097 O O . GLY A 1 141 ? -37.971 -13.920 26.291 1.00 51.81 141 GLY A O 1
ATOM 1098 N N . ARG A 1 142 ? -36.693 -13.954 28.147 1.00 46.44 142 ARG A N 1
ATOM 1099 C CA . ARG A 1 142 ? -37.695 -14.586 29.013 1.00 46.44 142 ARG A CA 1
ATOM 1100 C C . ARG A 1 142 ? -38.747 -13.522 29.324 1.00 46.44 142 ARG A C 1
ATOM 1102 O O . ARG A 1 142 ? -38.408 -12.477 29.873 1.00 46.44 142 ARG A O 1
ATOM 1109 N N . SER A 1 143 ? -39.991 -13.763 28.931 1.00 49.66 143 SER A N 1
ATOM 1110 C CA . SER A 1 143 ? -41.135 -12.954 29.338 1.00 49.66 143 SER A CA 1
ATOM 1111 C C . SER A 1 143 ? -41.301 -13.089 30.851 1.00 49.66 143 SER A C 1
ATOM 1113 O O . SER A 1 143 ? -41.817 -14.103 31.320 1.00 49.66 143 SER A O 1
ATOM 1115 N N . ASP A 1 144 ? -40.871 -12.093 31.628 1.00 46.47 144 ASP A N 1
ATOM 1116 C CA . ASP A 1 144 ? -41.257 -11.988 33.040 1.00 46.47 144 ASP A CA 1
ATOM 1117 C C . ASP A 1 144 ? -42.706 -11.479 33.101 1.00 46.47 144 ASP A C 1
ATOM 1119 O O . ASP A 1 144 ? -43.014 -10.367 33.521 1.00 46.47 144 ASP A O 1
ATOM 1123 N N . ALA A 1 145 ? -43.624 -12.303 32.593 1.00 51.34 145 ALA A N 1
ATOM 1124 C CA . ALA A 1 145 ? -45.056 -12.153 32.787 1.00 51.34 145 ALA A CA 1
ATOM 1125 C C . ALA A 1 145 ? -45.399 -12.666 34.192 1.00 51.34 145 ALA A C 1
ATOM 1127 O O . ALA A 1 145 ? -46.126 -13.645 34.369 1.00 51.34 145 ALA A O 1
ATOM 1128 N N . ARG A 1 146 ? -44.838 -12.034 35.227 1.00 43.28 146 ARG A N 1
ATOM 1129 C CA . ARG A 1 146 ? -45.227 -12.318 36.605 1.00 43.28 146 ARG A CA 1
ATOM 1130 C C . ARG A 1 146 ? -46.517 -11.552 36.902 1.00 43.28 146 ARG A C 1
ATOM 1132 O O . ARG A 1 146 ? -46.481 -10.399 37.307 1.00 43.28 146 ARG A O 1
ATOM 1139 N N . LYS A 1 147 ? -47.647 -12.223 36.640 1.00 47.84 147 LYS A N 1
ATOM 1140 C CA . LYS A 1 147 ? -49.007 -11.961 37.154 1.00 47.84 147 LYS A CA 1
ATOM 1141 C C . LYS A 1 147 ? -49.324 -10.480 37.430 1.00 47.84 147 LYS A C 1
ATOM 1143 O O . LYS A 1 147 ? -49.231 -10.021 38.567 1.00 47.84 147 LYS A O 1
ATOM 1148 N N . ALA A 1 148 ? -49.841 -9.776 36.422 1.00 48.56 148 ALA A N 1
ATOM 1149 C CA . ALA A 1 148 ? -50.720 -8.642 36.685 1.00 48.56 148 ALA A CA 1
ATOM 1150 C C . ALA A 1 148 ? -51.972 -9.184 37.398 1.00 48.56 148 ALA A C 1
ATOM 1152 O O . ALA A 1 148 ? -52.812 -9.861 36.810 1.00 48.56 148 ALA A O 1
ATOM 1153 N N . ARG A 1 149 ? -52.010 -8.971 38.713 1.00 44.28 149 ARG A N 1
ATOM 1154 C CA . ARG A 1 149 ? -53.107 -9.286 39.625 1.00 44.28 149 ARG A CA 1
ATOM 1155 C C . ARG A 1 149 ? -54.402 -8.699 39.057 1.00 44.28 149 ARG A C 1
ATOM 1157 O O . ARG A 1 149 ? -54.486 -7.491 38.858 1.00 44.28 149 ARG A O 1
ATOM 1164 N N . THR A 1 150 ? -55.395 -9.545 38.802 1.00 49.12 150 THR A N 1
ATOM 1165 C CA . THR A 1 150 ? -56.762 -9.134 38.474 1.00 49.12 150 THR A CA 1
ATOM 1166 C C . THR A 1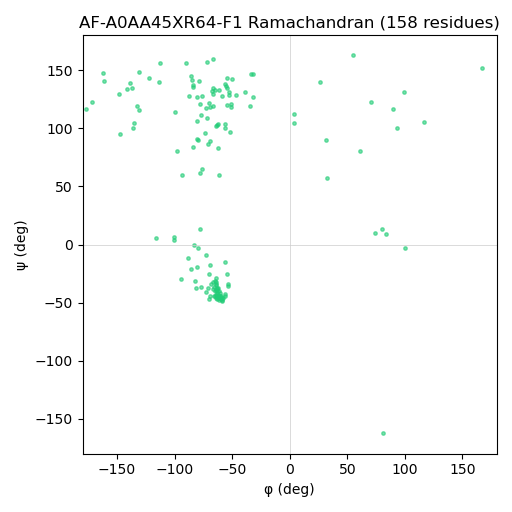 150 ? -57.290 -8.239 39.597 1.00 49.12 150 THR A C 1
ATOM 1168 O O . THR A 1 150 ? -57.684 -8.735 40.650 1.00 49.12 150 THR A O 1
ATOM 1171 N N . ILE A 1 151 ? -57.274 -6.918 39.407 1.00 45.81 151 ILE A N 1
ATOM 1172 C CA . ILE A 1 151 ? -58.063 -5.986 40.221 1.00 45.81 151 ILE A CA 1
ATOM 1173 C C . ILE A 1 151 ? -59.451 -5.980 39.587 1.00 45.81 151 ILE A C 1
ATOM 1175 O O . ILE A 1 151 ? -59.762 -5.205 38.685 1.00 45.81 151 ILE A O 1
ATOM 1179 N N . GLY A 1 152 ? -60.240 -6.972 39.993 1.00 47.09 152 GLY A N 1
ATOM 1180 C CA . GLY A 1 152 ? -61.645 -7.084 39.656 1.00 47.09 152 GLY A CA 1
ATOM 1181 C C . GLY A 1 152 ? -62.476 -6.136 40.514 1.00 47.09 152 GLY A C 1
ATOM 1182 O O . GLY A 1 152 ? -62.495 -6.263 41.730 1.00 47.09 152 GLY A O 1
ATOM 1183 N N . GLN A 1 153 ? -63.178 -5.250 39.813 1.00 47.41 153 GLN A N 1
ATOM 1184 C CA . GLN A 1 153 ? -64.508 -4.708 40.098 1.00 47.41 153 GLN A CA 1
ATOM 1185 C C . GLN A 1 153 ? -64.719 -3.739 41.278 1.00 47.41 153 GLN A C 1
ATOM 1187 O O . GLN A 1 153 ? -64.519 -4.027 42.453 1.00 47.41 15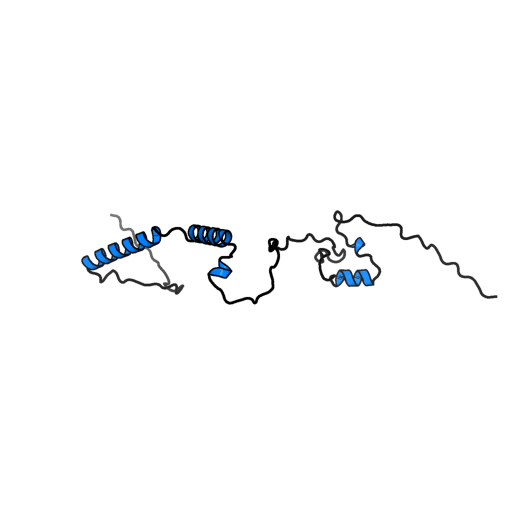3 GLN A O 1
ATOM 1192 N N . ARG A 1 154 ? -65.239 -2.566 40.889 1.00 46.00 154 ARG A N 1
ATOM 1193 C CA . ARG A 1 154 ? -65.908 -1.556 41.718 1.00 46.00 154 ARG A CA 1
ATOM 1194 C C . ARG A 1 154 ? -67.059 -2.194 42.494 1.00 46.00 154 ARG A C 1
ATOM 1196 O O . ARG A 1 154 ? -67.836 -2.935 41.906 1.00 46.00 154 ARG A O 1
ATOM 1203 N N . THR A 1 155 ? -67.277 -1.748 43.728 1.00 48.59 155 THR A N 1
ATOM 1204 C CA . THR A 1 155 ? -68.646 -1.598 44.241 1.00 48.59 155 THR A CA 1
ATOM 1205 C C . THR A 1 155 ? -68.771 -0.210 44.868 1.00 48.59 155 THR A C 1
ATOM 1207 O O . THR A 1 155 ? -68.047 0.139 45.793 1.00 48.59 155 THR A O 1
ATOM 1210 N N . VAL A 1 156 ? -69.629 0.610 44.265 1.00 51.78 156 VAL A N 1
ATOM 1211 C CA . VAL A 1 156 ? -70.143 1.890 44.779 1.00 51.78 156 VAL A CA 1
ATOM 1212 C C . VAL A 1 156 ? -71.335 1.562 45.677 1.00 51.78 156 VAL A C 1
ATOM 1214 O O . VAL A 1 156 ? -72.066 0.682 45.266 1.00 51.78 156 VAL A O 1
ATOM 1217 N N . PHE A 1 157 ? -71.544 2.243 46.813 1.00 40.41 157 PHE A N 1
ATOM 1218 C CA . PHE A 1 157 ? -72.830 2.598 47.482 1.00 40.41 157 PHE A CA 1
ATOM 1219 C C . PHE A 1 157 ? -72.489 3.084 48.910 1.00 40.41 157 PHE A C 1
ATOM 1221 O O . PHE A 1 157 ? -71.535 2.583 49.488 1.00 40.41 157 PHE A O 1
ATOM 1228 N N . LYS A 1 158 ? -73.212 3.958 49.616 1.00 44.66 158 LYS A N 1
ATOM 1229 C CA . LYS A 1 158 ? -74.003 5.175 49.362 1.00 44.66 158 LYS A CA 1
ATOM 1230 C C . LYS A 1 158 ? -74.136 5.836 50.748 1.00 44.66 158 LYS A C 1
ATOM 1232 O O . LYS A 1 158 ? -74.162 5.153 51.763 1.00 44.66 158 LYS A O 1
ATOM 1237 N N . GLN A 1 159 ? -74.173 7.157 50.730 1.00 40.00 159 GLN A N 1
ATOM 1238 C CA . GLN A 1 159 ? -74.352 8.109 51.824 1.00 40.00 159 GLN A CA 1
ATOM 1239 C C . GLN A 1 159 ? -75.568 7.803 52.724 1.00 40.00 159 GLN A C 1
ATOM 1241 O O . GLN A 1 159 ? -76.625 7.427 52.207 1.00 40.00 159 GLN A O 1
ATOM 1246 N N . GLY A 1 160 ? -75.409 8.029 54.031 1.00 42.66 160 GLY A N 1
ATOM 1247 C CA . GLY A 1 160 ? -76.447 8.017 55.064 1.00 42.66 160 GLY A CA 1
ATOM 1248 C C . GLY A 1 160 ? -75.875 8.561 56.360 1.00 42.66 160 GLY A C 1
ATOM 1249 O O . GLY A 1 160 ? -75.085 7.815 56.973 1.00 42.66 160 GLY A O 1
#

Sequence (160 aa):
MADRGIHRLTGNQDLLTLRSMTIDVEHLSLRELNALVTAAEQRRALVASRRPVAVVRRKLIAFAAQCGYTIEELIGTAPTEATAPARKPAARRKPGKVAAKYRDPDNKRNTWSGRGRMPRWLAEKTKHGRSPADFLIPGLGRSDARKARTIGQRTVFKQG